Protein AF-A0A930XS50-F1 (afdb_monomer_lite)

Radius of gyration: 15.24 Å; chains: 1; bounding box: 32×44×36 Å

Sequence (104 aa):
MLNYDKDENLVSVQVSKATQRSLLHSGRVTYDPQTDTLTIILARKPVAESDEEMPGVILDYDTVGNLVSLEILDVTPWVEQPDQIARNFALQRQRFRYSHFKRK

Structure (mmCIF, N/CA/C/O backbone):
data_AF-A0A930XS50-F1
#
_entry.id   AF-A0A930XS50-F1
#
loop_
_atom_site.group_PDB
_atom_site.id
_atom_site.type_symbol
_atom_site.label_atom_id
_atom_site.label_alt_id
_atom_site.label_comp_id
_atom_site.label_asym_id
_atom_site.label_entity_id
_atom_site.label_seq_id
_atom_site.pdbx_PDB_ins_code
_atom_site.Cartn_x
_atom_site.Cartn_y
_atom_site.Cartn_z
_atom_site.occupancy
_atom_site.B_iso_or_equiv
_atom_site.auth_seq_id
_atom_site.auth_comp_id
_atom_site.auth_asym_id
_atom_site.auth_atom_id
_atom_site.pdbx_PDB_model_num
ATOM 1 N N . MET A 1 1 ? 16.607 -8.008 3.412 1.00 34.62 1 MET A N 1
ATOM 2 C CA . MET A 1 1 ? 16.669 -9.186 4.299 1.00 34.62 1 MET A CA 1
ATOM 3 C C . MET A 1 1 ? 15.457 -9.077 5.207 1.00 34.62 1 MET A C 1
ATOM 5 O O . MET A 1 1 ? 15.390 -8.113 5.958 1.00 34.62 1 MET A O 1
ATOM 9 N N . LEU A 1 2 ? 14.445 -9.925 5.007 1.00 37.06 2 LEU A N 1
ATOM 10 C CA . LEU A 1 2 ? 13.227 -9.926 5.824 1.00 37.06 2 LEU A CA 1
ATOM 11 C C . LEU A 1 2 ? 13.601 -10.432 7.222 1.00 37.06 2 LEU A C 1
ATOM 13 O O . LEU A 1 2 ? 14.193 -11.504 7.333 1.00 37.06 2 LEU A O 1
ATOM 17 N N . ASN A 1 3 ? 13.325 -9.646 8.262 1.00 37.53 3 ASN A N 1
ATOM 18 C CA . ASN A 1 3 ? 13.552 -10.045 9.649 1.00 37.53 3 ASN A CA 1
ATOM 19 C C . ASN A 1 3 ? 12.236 -10.609 10.189 1.00 37.53 3 ASN A C 1
ATOM 21 O O . ASN A 1 3 ? 11.269 -9.867 10.341 1.00 37.53 3 ASN A O 1
ATOM 25 N N . TYR A 1 4 ? 12.204 -11.918 10.432 1.00 40.56 4 TYR A N 1
ATOM 26 C CA . TYR A 1 4 ? 11.131 -12.570 11.175 1.00 40.56 4 TYR A CA 1
ATOM 27 C C . TYR A 1 4 ? 11.433 -12.413 12.668 1.00 40.56 4 TYR A C 1
ATOM 29 O O . TYR A 1 4 ? 12.280 -13.131 13.202 1.00 40.56 4 TYR A O 1
ATOM 37 N N . ASP A 1 5 ? 10.780 -11.451 13.315 1.00 49.50 5 ASP A N 1
ATOM 38 C CA . ASP A 1 5 ? 10.718 -11.375 14.774 1.00 49.50 5 ASP A CA 1
ATOM 39 C C . ASP A 1 5 ? 9.587 -12.297 15.253 1.00 49.50 5 ASP A C 1
ATOM 41 O O . ASP A 1 5 ? 8.500 -12.300 14.676 1.00 49.50 5 ASP A O 1
ATOM 45 N N . LYS A 1 6 ? 9.873 -13.164 16.226 1.00 48.41 6 LYS A N 1
ATOM 46 C CA . LYS A 1 6 ? 8.972 -14.252 16.636 1.00 48.41 6 LYS A CA 1
ATOM 47 C C . LYS A 1 6 ? 7.977 -13.848 17.723 1.00 48.41 6 LYS A C 1
ATOM 49 O O . LYS A 1 6 ? 7.086 -14.645 18.005 1.00 48.41 6 LYS A O 1
ATOM 54 N N . ASP A 1 7 ? 8.093 -12.642 18.276 1.00 50.84 7 ASP A N 1
ATOM 55 C CA . ASP A 1 7 ? 7.326 -12.254 19.464 1.00 50.84 7 ASP A CA 1
ATOM 56 C C . ASP A 1 7 ? 6.274 -11.157 19.219 1.00 50.84 7 ASP A C 1
ATOM 58 O O . ASP A 1 7 ? 5.394 -10.962 20.053 1.00 50.84 7 ASP A O 1
ATOM 62 N N . GLU A 1 8 ? 6.247 -10.527 18.041 1.00 47.56 8 GLU A N 1
ATOM 63 C CA . GLU A 1 8 ? 5.136 -9.685 17.584 1.00 47.56 8 GLU A CA 1
ATOM 64 C C . GLU A 1 8 ? 4.949 -9.898 16.080 1.00 47.56 8 GLU A C 1
ATOM 66 O O . GLU A 1 8 ? 5.893 -9.771 15.304 1.00 47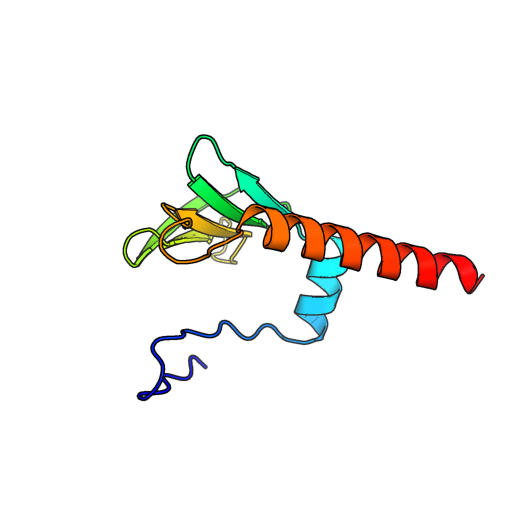.56 8 GLU A O 1
ATOM 71 N N . ASN A 1 9 ? 3.732 -10.249 15.662 1.00 41.66 9 ASN A N 1
ATOM 72 C CA . ASN A 1 9 ? 3.373 -10.657 14.298 1.00 41.66 9 ASN A CA 1
ATOM 73 C C . ASN A 1 9 ? 3.355 -9.467 13.307 1.00 41.66 9 ASN A C 1
ATOM 75 O O . ASN A 1 9 ? 2.403 -9.270 12.555 1.00 41.66 9 ASN A O 1
ATOM 79 N N . LEU A 1 10 ? 4.382 -8.617 13.353 1.00 42.56 10 LEU A N 1
ATOM 80 C CA . LEU A 1 10 ? 4.546 -7.417 12.548 1.00 42.56 10 LEU A CA 1
ATOM 81 C C . LEU A 1 10 ? 5.665 -7.647 11.533 1.00 42.56 10 LEU A C 1
ATOM 83 O O . LEU A 1 10 ? 6.851 -7.467 11.819 1.00 42.56 10 LEU A O 1
ATOM 87 N N . VAL A 1 11 ? 5.293 -7.990 10.299 1.00 45.12 11 VAL A N 1
ATOM 88 C CA . VAL A 1 11 ? 6.229 -7.920 9.173 1.00 45.12 11 VAL A CA 1
ATOM 89 C C . VAL A 1 11 ? 6.494 -6.444 8.885 1.00 45.12 11 VAL A C 1
ATOM 91 O O . VAL A 1 11 ? 5.720 -5.761 8.217 1.00 45.12 11 VAL A O 1
ATOM 94 N N . SER A 1 12 ? 7.597 -5.921 9.419 1.00 50.00 12 SER A N 1
ATOM 95 C CA . SER A 1 12 ? 8.015 -4.552 9.127 1.00 50.00 12 SER A CA 1
ATOM 96 C C . SER A 1 12 ? 8.787 -4.507 7.807 1.00 50.00 12 SER A C 1
ATOM 98 O O . SER A 1 12 ? 9.936 -4.941 7.702 1.00 50.00 12 SER A O 1
ATOM 100 N N . VAL A 1 13 ? 8.168 -3.945 6.767 1.00 60.81 13 VAL A N 1
ATOM 101 C CA . VAL A 1 13 ? 8.890 -3.601 5.537 1.00 60.81 13 VAL A CA 1
ATOM 102 C C . VAL A 1 13 ? 9.685 -2.326 5.796 1.00 60.81 13 VAL A C 1
ATOM 104 O O . VAL A 1 13 ? 9.187 -1.203 5.693 1.00 60.81 13 VAL A O 1
ATOM 107 N N . GLN A 1 14 ? 10.952 -2.493 6.165 1.00 62.56 14 GLN A N 1
ATOM 108 C CA . GLN A 1 14 ? 11.863 -1.368 6.323 1.00 62.56 14 GLN A CA 1
ATOM 109 C C . GLN A 1 14 ? 12.388 -0.915 4.959 1.00 62.56 14 GLN A C 1
ATOM 111 O O . GLN A 1 14 ? 13.169 -1.600 4.300 1.00 62.56 14 GLN A O 1
ATOM 116 N N . VAL A 1 15 ? 11.985 0.283 4.546 1.00 67.75 15 VAL A N 1
ATOM 117 C CA . VAL A 1 15 ? 12.543 0.963 3.374 1.00 67.75 15 VAL A CA 1
ATOM 118 C C . VAL A 1 15 ? 13.727 1.850 3.771 1.00 67.75 15 VAL A C 1
ATOM 120 O O . VAL A 1 15 ? 13.732 2.472 4.834 1.00 67.75 15 VAL A O 1
ATOM 123 N N . SER A 1 16 ? 14.741 1.948 2.904 1.00 73.44 16 SER A N 1
ATOM 124 C CA . SER A 1 16 ? 15.919 2.791 3.160 1.00 73.44 16 SER A CA 1
ATOM 125 C C . SER A 1 16 ? 15.534 4.267 3.361 1.00 73.44 16 SER A C 1
ATOM 127 O O . SER A 1 16 ? 14.562 4.743 2.774 1.00 73.44 16 SER A O 1
ATOM 129 N N . LYS A 1 17 ? 16.334 5.052 4.103 1.00 66.38 17 LYS A N 1
ATOM 130 C CA . LYS A 1 17 ? 16.116 6.513 4.236 1.00 66.38 17 LYS A CA 1
ATOM 131 C C . LYS A 1 17 ? 16.048 7.236 2.881 1.00 66.38 17 LYS A C 1
ATOM 133 O O . LYS A 1 17 ? 15.350 8.242 2.759 1.00 66.38 17 LYS A O 1
ATOM 138 N N . ALA A 1 18 ? 16.764 6.747 1.866 1.00 63.47 18 ALA A N 1
ATOM 139 C CA . ALA A 1 18 ? 16.699 7.291 0.510 1.00 63.47 18 ALA A CA 1
ATOM 140 C C . ALA A 1 18 ? 15.335 7.007 -0.141 1.00 63.47 18 ALA A C 1
ATOM 142 O O . ALA A 1 18 ? 14.710 7.916 -0.687 1.00 63.47 18 ALA A O 1
ATOM 143 N N . THR A 1 19 ? 14.833 5.780 0.006 1.00 64.56 19 THR A N 1
ATOM 144 C CA . THR A 1 19 ? 13.499 5.368 -0.449 1.00 64.56 19 THR A CA 1
ATOM 145 C C . THR A 1 19 ? 12.401 6.132 0.292 1.00 64.56 19 THR A C 1
ATOM 147 O O . THR A 1 19 ? 11.514 6.678 -0.352 1.00 64.56 19 THR A O 1
ATOM 150 N N . GLN A 1 20 ? 12.501 6.291 1.618 1.00 67.75 20 GLN A N 1
ATOM 151 C CA . GLN A 1 20 ? 11.572 7.107 2.413 1.00 67.75 20 GLN A CA 1
ATOM 152 C C . GLN A 1 20 ? 11.511 8.551 1.908 1.00 67.75 20 GLN A C 1
ATOM 154 O O . GLN A 1 20 ? 10.431 9.100 1.700 1.00 67.75 20 GLN A O 1
ATOM 159 N N . ARG A 1 21 ? 12.673 9.169 1.655 1.00 64.62 21 ARG A N 1
ATOM 160 C CA . ARG A 1 21 ? 12.737 10.509 1.061 1.00 64.62 21 ARG A CA 1
ATOM 161 C C . ARG A 1 21 ? 12.072 10.535 -0.310 1.00 64.62 21 ARG A C 1
ATOM 163 O O . ARG A 1 21 ? 11.296 11.447 -0.554 1.00 64.62 21 ARG A O 1
ATOM 170 N N . SER A 1 22 ? 12.322 9.557 -1.177 1.00 67.06 22 SER A N 1
ATOM 171 C CA . SER A 1 22 ? 11.673 9.474 -2.493 1.00 67.06 22 SER A CA 1
ATOM 172 C C . SER A 1 22 ? 10.144 9.380 -2.381 1.00 67.06 22 SER A C 1
ATOM 174 O O . SER A 1 22 ? 9.435 10.181 -2.989 1.00 67.06 22 SER A O 1
ATOM 176 N N . LEU A 1 23 ? 9.625 8.509 -1.508 1.00 66.62 23 LEU A N 1
ATOM 177 C CA . LEU A 1 23 ? 8.186 8.369 -1.248 1.00 66.62 23 LEU A CA 1
ATOM 178 C C . LEU A 1 23 ? 7.549 9.669 -0.744 1.00 66.62 23 LEU A C 1
ATOM 180 O O . LEU A 1 23 ? 6.446 10.017 -1.159 1.00 66.62 23 LEU A O 1
ATOM 184 N N . LEU A 1 24 ? 8.264 10.448 0.074 1.00 65.88 24 LEU A N 1
ATOM 185 C CA . LEU A 1 24 ? 7.802 11.775 0.492 1.00 65.88 24 LEU A CA 1
ATOM 186 C C . LEU A 1 24 ? 7.701 12.772 -0.682 1.00 65.88 24 LEU A C 1
ATOM 188 O O . LEU A 1 24 ? 6.895 13.706 -0.642 1.00 65.88 24 LEU A O 1
ATOM 192 N N . HIS A 1 25 ? 8.472 12.586 -1.754 1.00 65.44 25 HIS A N 1
ATOM 193 C CA . HIS A 1 25 ? 8.414 13.455 -2.929 1.00 65.44 25 HIS A CA 1
ATOM 194 C C . HIS A 1 25 ? 7.367 13.002 -3.949 1.00 65.44 25 HIS A C 1
ATOM 196 O O . HIS A 1 25 ? 6.591 13.843 -4.410 1.00 65.44 25 HIS A O 1
ATOM 202 N N . SER A 1 26 ? 7.302 11.710 -4.281 1.00 70.88 26 SER A N 1
ATOM 203 C CA . SER A 1 26 ? 6.512 11.182 -5.409 1.00 70.88 26 SER A CA 1
ATOM 204 C C . SER A 1 26 ? 5.463 10.132 -5.029 1.00 70.88 26 SER A C 1
ATOM 206 O O . SER A 1 26 ? 4.460 10.018 -5.744 1.00 70.88 26 SER A O 1
ATOM 208 N N . GLY A 1 27 ? 5.659 9.426 -3.913 1.00 78.38 27 GLY A N 1
ATOM 209 C CA . GLY A 1 27 ? 4.773 8.371 -3.424 1.00 78.38 27 GLY A CA 1
ATOM 210 C C . GLY A 1 27 ? 3.454 8.900 -2.862 1.00 78.38 27 GLY A C 1
ATOM 211 O O . GLY A 1 27 ? 3.300 10.088 -2.544 1.00 78.38 27 GLY A O 1
ATOM 212 N N . ARG A 1 28 ? 2.457 8.025 -2.766 1.00 87.00 28 ARG A N 1
ATOM 213 C CA . ARG A 1 28 ? 1.124 8.368 -2.259 1.00 87.00 28 ARG A CA 1
ATOM 214 C C . ARG A 1 28 ? 0.611 7.227 -1.396 1.00 87.00 28 ARG A C 1
ATOM 216 O O . ARG A 1 28 ? 0.708 6.082 -1.805 1.00 87.00 28 ARG A O 1
ATOM 223 N N . VAL A 1 29 ? 0.055 7.569 -0.241 1.00 91.19 29 VAL A N 1
ATOM 224 C CA . VAL A 1 29 ? -0.745 6.644 0.563 1.00 91.19 29 VAL A CA 1
ATOM 225 C C . VAL A 1 29 ? -2.192 7.104 0.458 1.00 91.19 29 VAL A C 1
ATOM 227 O O . VAL A 1 29 ? -2.467 8.296 0.636 1.00 91.19 29 VAL A O 1
ATOM 230 N N . THR A 1 30 ? -3.093 6.199 0.106 1.00 92.94 30 THR A N 1
ATOM 231 C CA . THR A 1 30 ? -4.535 6.450 0.009 1.00 92.94 30 THR A CA 1
ATOM 232 C C . THR A 1 30 ? -5.300 5.378 0.739 1.00 92.94 30 THR A C 1
ATOM 234 O O . THR A 1 30 ? -4.875 4.234 0.763 1.00 92.94 30 THR A O 1
ATOM 237 N N . TYR A 1 31 ? -6.437 5.770 1.293 1.00 95.00 31 TYR A N 1
ATOM 238 C CA . TYR A 1 31 ? -7.419 4.853 1.834 1.00 95.00 31 TYR A CA 1
ATOM 239 C C . TYR A 1 31 ? -8.731 5.062 1.077 1.00 95.00 31 TYR A C 1
ATOM 241 O O . TYR A 1 31 ? -9.168 6.213 0.949 1.00 95.00 31 TYR A O 1
ATOM 249 N N . ASP A 1 32 ? -9.307 3.980 0.557 1.00 96.25 32 ASP A N 1
ATOM 250 C CA . ASP A 1 32 ? -10.644 3.949 -0.029 1.00 96.25 32 ASP A CA 1
ATOM 251 C C . ASP A 1 32 ? -11.620 3.287 0.960 1.00 96.25 32 ASP A C 1
ATOM 253 O O . ASP A 1 32 ? -11.546 2.077 1.173 1.00 96.25 32 ASP A O 1
ATOM 257 N N . PRO A 1 33 ? -12.539 4.051 1.580 1.00 94.62 33 PRO A N 1
ATOM 258 C CA . PRO A 1 33 ? -13.508 3.499 2.519 1.00 94.62 33 PRO A CA 1
ATOM 259 C C . PRO A 1 33 ? -14.617 2.676 1.850 1.00 94.62 33 PRO A C 1
ATOM 261 O O . PRO A 1 33 ? -15.352 2.001 2.561 1.00 94.62 33 PRO A O 1
ATOM 264 N N . GLN A 1 34 ? -14.801 2.754 0.525 1.00 96.69 34 GLN A N 1
ATOM 265 C CA . GLN A 1 34 ? -15.823 1.961 -0.167 1.00 96.69 34 GLN A CA 1
ATOM 266 C C . GLN A 1 34 ? -15.405 0.498 -0.310 1.00 96.69 34 GLN A C 1
ATOM 268 O O . GLN A 1 34 ? -16.257 -0.384 -0.235 1.00 96.69 34 GLN A O 1
ATOM 273 N N . THR A 1 35 ? -14.109 0.257 -0.509 1.00 96.00 35 THR A N 1
ATOM 274 C CA . THR A 1 35 ? -13.522 -1.082 -0.659 1.00 96.00 35 THR A CA 1
ATOM 275 C C . THR A 1 35 ? -12.691 -1.505 0.553 1.00 96.00 35 THR A C 1
ATOM 277 O O . THR A 1 35 ? -12.059 -2.553 0.513 1.00 96.00 35 THR A O 1
ATOM 280 N N . ASP A 1 36 ? -12.659 -0.682 1.607 1.00 95.62 36 ASP A N 1
ATOM 281 C CA . ASP A 1 36 ? -11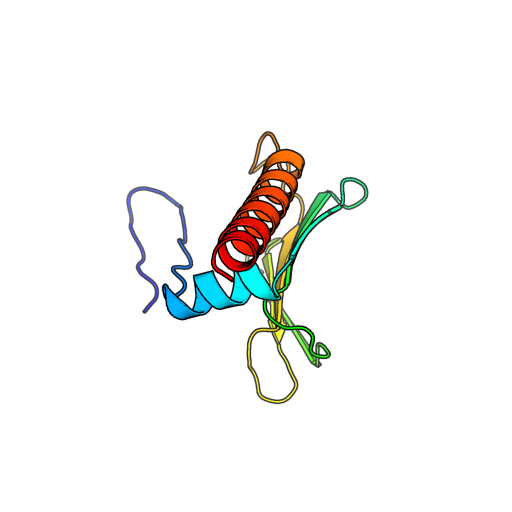.802 -0.848 2.788 1.00 95.62 36 ASP A CA 1
ATOM 282 C C . ASP A 1 36 ? -10.334 -1.154 2.426 1.00 95.62 36 ASP A C 1
ATOM 284 O O . ASP A 1 36 ? -9.723 -2.106 2.909 1.00 95.62 36 ASP A O 1
ATOM 288 N N . THR A 1 37 ? -9.768 -0.360 1.507 1.00 96.00 37 THR A N 1
ATOM 289 C CA . THR A 1 37 ? -8.448 -0.627 0.912 1.00 96.00 37 THR A CA 1
ATOM 290 C C . THR A 1 37 ? -7.445 0.477 1.215 1.00 96.00 37 THR A C 1
ATOM 292 O O . THR A 1 37 ? -7.681 1.652 0.916 1.00 96.00 37 THR A O 1
ATOM 295 N N . LEU A 1 38 ? -6.283 0.111 1.757 1.00 95.50 38 LEU A N 1
ATOM 296 C CA . LEU A 1 38 ? -5.128 0.996 1.895 1.00 95.50 38 LEU A CA 1
ATOM 297 C C . LEU A 1 38 ? -4.124 0.727 0.767 1.00 95.50 38 LEU A C 1
ATOM 299 O O . LEU A 1 38 ? -3.542 -0.348 0.692 1.00 95.50 38 LEU A O 1
ATOM 303 N N . THR A 1 39 ? -3.851 1.734 -0.059 1.00 94.75 39 THR A N 1
ATOM 304 C CA . THR A 1 39 ? -2.885 1.647 -1.162 1.00 94.75 39 THR A CA 1
ATOM 305 C C . THR A 1 39 ? -1.659 2.502 -0.872 1.00 94.75 39 THR A C 1
ATOM 307 O O . THR A 1 39 ? -1.768 3.695 -0.561 1.00 94.75 39 THR A O 1
ATOM 310 N N . ILE A 1 40 ? -0.473 1.924 -1.046 1.00 92.12 40 ILE A N 1
ATOM 311 C CA . ILE A 1 40 ? 0.814 2.619 -1.012 1.00 92.12 40 ILE A CA 1
ATOM 312 C C . ILE A 1 40 ? 1.427 2.572 -2.412 1.00 92.12 40 ILE A C 1
ATOM 314 O O . ILE A 1 40 ? 1.951 1.553 -2.844 1.00 92.12 40 ILE A O 1
ATOM 318 N N . ILE A 1 41 ? 1.421 3.707 -3.109 1.00 91.44 41 ILE A N 1
ATOM 319 C CA . ILE A 1 41 ? 2.055 3.860 -4.422 1.00 91.44 41 ILE A CA 1
ATOM 320 C C . ILE A 1 41 ? 3.510 4.278 -4.225 1.00 91.44 41 ILE A C 1
ATOM 322 O O . ILE A 1 41 ? 3.788 5.375 -3.718 1.00 91.44 41 ILE A O 1
ATOM 326 N N . LEU A 1 42 ? 4.432 3.429 -4.679 1.00 88.62 42 LEU A N 1
ATOM 327 C CA . LEU A 1 42 ? 5.874 3.651 -4.604 1.00 88.62 42 LEU A CA 1
ATOM 328 C C . LEU A 1 42 ? 6.413 4.333 -5.865 1.00 88.62 42 LEU A C 1
ATOM 330 O O . LEU A 1 42 ? 7.261 5.226 -5.776 1.00 88.62 42 LEU A O 1
ATOM 334 N N . ALA A 1 43 ? 5.893 3.952 -7.035 1.00 86.88 43 ALA A N 1
ATOM 335 C CA . ALA A 1 43 ? 6.297 4.491 -8.328 1.00 86.88 43 ALA A CA 1
ATOM 336 C C . ALA A 1 43 ? 5.085 4.783 -9.221 1.00 86.88 43 ALA A C 1
ATOM 338 O O . ALA A 1 43 ? 4.101 4.057 -9.229 1.00 86.88 43 ALA A O 1
ATOM 339 N N . ARG A 1 44 ? 5.162 5.848 -10.027 1.00 85.81 44 ARG A N 1
ATOM 340 C CA . ARG A 1 44 ? 4.146 6.153 -11.051 1.00 85.81 44 ARG A CA 1
ATOM 341 C C . ARG A 1 44 ? 4.484 5.423 -12.347 1.00 85.81 44 ARG A C 1
ATOM 343 O O . ARG A 1 44 ? 4.898 6.054 -13.317 1.00 85.81 44 ARG A O 1
ATOM 350 N N . LYS A 1 45 ? 4.377 4.100 -12.317 1.00 89.25 45 LYS A N 1
ATOM 351 C CA . LYS A 1 45 ? 4.610 3.211 -13.459 1.00 89.25 45 LYS A CA 1
ATOM 352 C C . LYS A 1 45 ? 3.374 2.338 -13.701 1.00 89.25 45 LYS A C 1
ATOM 354 O O . LYS A 1 45 ? 2.597 2.160 -12.768 1.00 89.25 45 LYS A O 1
ATOM 359 N N . PRO A 1 46 ? 3.178 1.818 -14.924 1.00 93.75 46 PRO A N 1
ATOM 360 C CA . PRO A 1 46 ? 2.162 0.804 -15.176 1.00 93.75 46 PRO A CA 1
ATOM 361 C C . PRO A 1 46 ? 2.434 -0.464 -14.363 1.00 93.75 46 PRO A C 1
ATOM 363 O O . PRO A 1 46 ? 3.588 -0.887 -14.264 1.00 93.75 46 PRO A O 1
ATOM 366 N N . VAL A 1 47 ? 1.367 -1.055 -13.833 1.00 96.25 47 VAL A N 1
ATOM 367 C CA . VAL A 1 47 ? 1.380 -2.404 -13.260 1.00 96.25 47 VAL A CA 1
ATOM 368 C C . VAL A 1 47 ? 1.308 -3.406 -14.409 1.00 96.25 47 VAL A C 1
ATOM 370 O O . VAL A 1 47 ? 0.518 -3.231 -15.338 1.00 96.25 47 VAL A O 1
ATOM 373 N N . ALA A 1 48 ? 2.176 -4.408 -14.371 1.00 97.56 48 ALA A N 1
ATOM 374 C CA . ALA A 1 48 ? 2.214 -5.511 -15.321 1.00 97.56 48 ALA A CA 1
ATOM 375 C C . ALA A 1 48 ? 1.689 -6.812 -14.704 1.00 97.56 48 ALA A C 1
ATOM 377 O O . ALA A 1 48 ? 1.086 -7.614 -15.412 1.00 97.56 48 ALA A O 1
ATOM 378 N N . GLU A 1 49 ? 1.912 -6.992 -13.405 1.00 97.31 49 GLU A N 1
ATOM 379 C CA . GLU A 1 49 ? 1.555 -8.181 -12.636 1.00 97.31 49 GLU A CA 1
ATOM 380 C C . GLU A 1 49 ? 1.182 -7.770 -11.211 1.00 97.31 49 GLU A C 1
ATOM 382 O O . GLU A 1 49 ? 1.710 -6.779 -10.699 1.00 97.31 49 GLU A O 1
ATOM 387 N N . SER A 1 50 ? 0.282 -8.533 -10.597 1.00 97.25 50 SER A N 1
ATOM 388 C CA . SER A 1 50 ? -0.162 -8.347 -9.219 1.00 97.25 50 SER A CA 1
ATOM 389 C C . SER A 1 50 ? -0.204 -9.710 -8.539 1.00 97.25 50 SER A C 1
ATOM 391 O O . SER A 1 50 ? -0.867 -10.614 -9.048 1.00 97.25 50 SER A O 1
ATOM 393 N N . ASP A 1 51 ? 0.455 -9.827 -7.389 1.00 96.12 51 ASP A N 1
ATOM 394 C CA . ASP A 1 51 ? 0.538 -11.061 -6.607 1.00 96.12 51 ASP A CA 1
ATOM 395 C C . ASP A 1 51 ? -0.009 -10.856 -5.195 1.00 96.12 51 ASP A C 1
ATOM 397 O O . ASP A 1 51 ? 0.310 -9.876 -4.520 1.00 96.12 51 ASP A O 1
ATOM 401 N N . GLU A 1 52 ? -0.818 -11.805 -4.725 1.00 95.00 52 GLU A N 1
ATOM 402 C CA . GLU A 1 52 ? -1.280 -11.848 -3.338 1.00 95.00 52 GLU A CA 1
ATOM 403 C C . GLU A 1 52 ? -0.286 -12.655 -2.488 1.00 95.00 52 GLU A C 1
ATOM 405 O O . GLU A 1 52 ? -0.317 -13.885 -2.455 1.00 95.00 52 GLU A O 1
ATOM 410 N N . GLU A 1 53 ? 0.625 -11.961 -1.803 1.00 89.62 53 GLU A N 1
ATOM 411 C CA . GLU A 1 53 ? 1.666 -12.593 -0.973 1.00 89.62 53 GLU A CA 1
ATOM 412 C C . GLU A 1 53 ? 1.106 -13.224 0.309 1.00 89.62 53 GLU A C 1
ATOM 414 O O . GLU A 1 53 ? 1.657 -14.183 0.853 1.00 89.62 53 GLU A O 1
ATOM 419 N N . MET A 1 54 ? 0.014 -12.664 0.827 1.00 87.00 54 MET A N 1
ATOM 420 C CA . MET A 1 54 ? -0.755 -13.200 1.949 1.00 87.00 54 MET A CA 1
ATOM 421 C C . MET A 1 54 ? -2.206 -12.722 1.836 1.00 87.00 54 MET A C 1
ATOM 423 O O . MET A 1 54 ? -2.428 -11.694 1.197 1.00 87.00 54 MET A O 1
ATOM 427 N N . PRO A 1 55 ? -3.180 -13.408 2.468 1.00 89.25 55 PRO A N 1
ATOM 428 C CA . PRO A 1 55 ? -4.586 -13.027 2.376 1.00 89.25 55 PRO A CA 1
ATOM 429 C C . PRO A 1 55 ? -4.811 -11.534 2.648 1.00 89.25 55 PRO A C 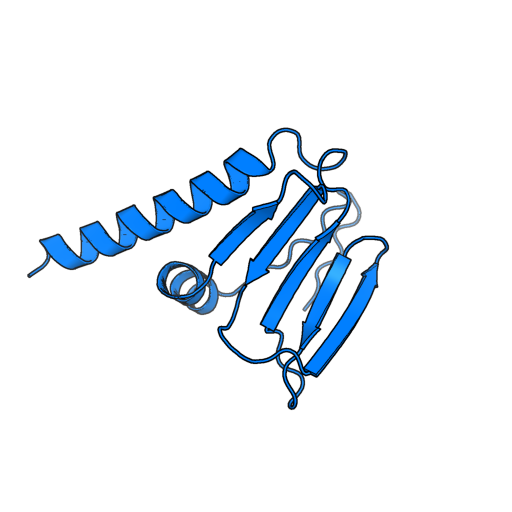1
ATOM 431 O O . PRO A 1 55 ? -4.512 -11.051 3.742 1.00 89.25 55 PRO A O 1
ATOM 434 N N . GLY A 1 56 ? -5.317 -10.821 1.642 1.00 89.75 56 GLY A N 1
ATOM 435 C CA . GLY A 1 56 ? -5.603 -9.389 1.697 1.00 89.75 56 GLY A CA 1
ATOM 436 C C . GLY A 1 56 ? -4.407 -8.459 1.465 1.00 89.75 56 GLY A C 1
ATOM 437 O O . GLY A 1 56 ? -4.575 -7.250 1.585 1.00 89.75 56 GLY A O 1
ATOM 438 N N . VAL A 1 57 ? -3.216 -8.963 1.124 1.00 93.44 57 VAL A N 1
ATOM 439 C CA . VAL A 1 57 ? -2.037 -8.139 0.802 1.00 93.44 57 VAL A CA 1
ATOM 440 C C . VAL A 1 57 ? -1.580 -8.404 -0.622 1.00 93.44 57 VAL A C 1
ATOM 442 O O . VAL A 1 57 ? -1.085 -9.487 -0.933 1.00 93.44 57 VAL A O 1
ATOM 445 N N . ILE A 1 58 ? -1.682 -7.378 -1.462 1.00 95.81 58 ILE A N 1
ATOM 446 C CA . ILE A 1 58 ? -1.351 -7.448 -2.886 1.00 95.81 58 ILE A CA 1
ATOM 447 C C . ILE A 1 58 ? -0.101 -6.613 -3.164 1.00 95.81 58 ILE A C 1
ATOM 449 O O . ILE A 1 58 ? 0.015 -5.470 -2.711 1.00 95.81 58 ILE A O 1
ATOM 453 N N . LEU A 1 59 ? 0.839 -7.185 -3.911 1.00 96.38 59 LEU A N 1
ATOM 454 C CA . LEU A 1 59 ? 2.025 -6.519 -4.435 1.00 96.38 59 LEU A CA 1
ATOM 455 C C . LEU A 1 59 ? 1.898 -6.350 -5.944 1.00 96.38 59 LEU A C 1
ATOM 457 O O . LEU A 1 59 ? 1.715 -7.323 -6.666 1.00 96.38 59 LEU A O 1
ATOM 461 N N . ASP A 1 60 ? 2.055 -5.118 -6.421 1.00 96.94 60 ASP A N 1
ATOM 462 C CA . ASP A 1 60 ? 2.017 -4.809 -7.847 1.00 96.94 60 ASP A CA 1
ATOM 463 C C . ASP A 1 6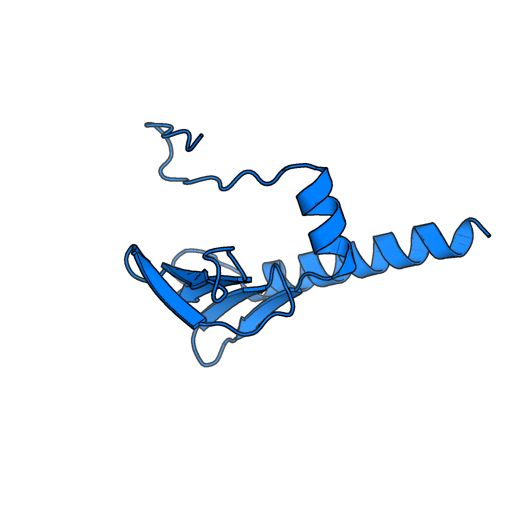0 ? 3.421 -4.596 -8.398 1.00 96.94 60 ASP A C 1
ATOM 465 O O . ASP A 1 60 ? 4.187 -3.783 -7.869 1.00 96.94 60 ASP A O 1
ATOM 469 N N . TYR A 1 61 ? 3.738 -5.231 -9.520 1.00 96.12 61 TYR A N 1
ATOM 470 C CA . TYR A 1 61 ? 5.051 -5.176 -10.153 1.00 96.12 61 TYR A CA 1
ATOM 471 C C . TYR A 1 61 ? 5.001 -4.540 -11.544 1.00 96.12 61 TYR A C 1
ATOM 473 O O . TYR A 1 61 ? 4.014 -4.642 -12.274 1.00 96.12 61 TYR A O 1
ATOM 481 N N . ASP A 1 62 ? 6.086 -3.863 -11.934 1.00 96.44 62 ASP A N 1
ATOM 482 C CA . ASP A 1 62 ? 6.295 -3.417 -13.3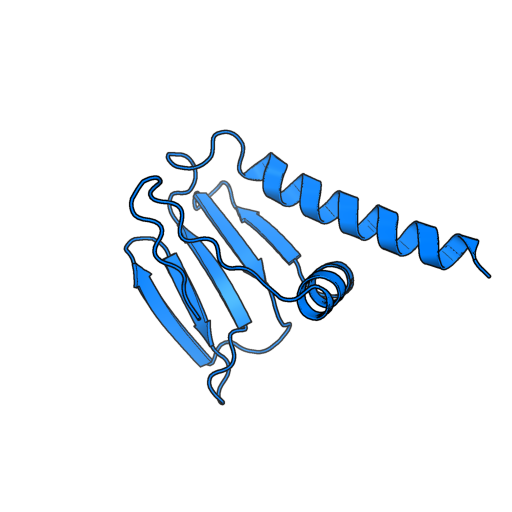13 1.00 96.44 62 ASP A CA 1
ATOM 483 C C . ASP A 1 62 ? 6.817 -4.564 -14.198 1.00 96.44 62 ASP A C 1
ATOM 485 O O . ASP A 1 62 ? 7.186 -5.634 -13.721 1.00 96.44 62 ASP A O 1
ATOM 489 N N . THR A 1 63 ? 6.895 -4.339 -15.513 1.00 96.88 63 THR A N 1
ATOM 490 C CA . THR A 1 63 ? 7.294 -5.365 -16.501 1.00 96.88 63 THR A CA 1
ATOM 491 C C . THR A 1 63 ? 8.704 -5.933 -16.307 1.00 96.88 63 THR A C 1
ATOM 493 O O . THR A 1 63 ? 9.089 -6.854 -17.020 1.00 96.88 63 THR A O 1
ATOM 496 N N . VAL A 1 64 ? 9.519 -5.339 -15.430 1.00 95.69 64 VAL A N 1
ATOM 497 C CA . VAL A 1 64 ? 10.874 -5.815 -15.119 1.00 95.69 64 VAL A CA 1
ATOM 498 C C . VAL A 1 64 ? 10.987 -6.329 -13.676 1.00 95.69 64 VAL A C 1
ATOM 500 O O . VAL A 1 64 ? 12.097 -6.584 -13.213 1.00 95.69 64 VAL A O 1
ATOM 503 N N . GLY A 1 65 ? 9.860 -6.477 -12.970 1.00 92.75 65 GLY A N 1
ATOM 504 C CA . GLY A 1 65 ? 9.782 -7.048 -11.626 1.00 92.75 65 GLY A CA 1
ATOM 505 C C . GLY A 1 65 ? 10.071 -6.071 -10.483 1.00 92.75 65 GLY A C 1
ATOM 506 O O . GLY A 1 65 ? 10.337 -6.508 -9.366 1.00 92.75 65 GLY A O 1
ATOM 507 N N . ASN A 1 66 ? 10.054 -4.750 -10.709 1.00 93.31 66 ASN A N 1
ATOM 508 C CA . ASN A 1 66 ? 10.143 -3.799 -9.595 1.00 93.31 66 ASN A CA 1
ATOM 509 C C . ASN A 1 66 ? 8.767 -3.549 -8.983 1.00 93.31 66 ASN A C 1
ATOM 511 O O . ASN A 1 66 ? 7.805 -3.318 -9.709 1.00 93.31 66 ASN A O 1
ATOM 515 N N . LEU A 1 67 ? 8.714 -3.449 -7.654 1.00 91.62 67 LEU A N 1
ATOM 516 C CA . LEU A 1 67 ? 7.497 -3.098 -6.926 1.00 91.62 67 LEU A CA 1
ATOM 517 C C . LEU A 1 67 ? 7.023 -1.669 -7.267 1.00 91.62 67 LEU A C 1
ATOM 519 O O . LEU A 1 67 ? 7.769 -0.691 -7.126 1.00 91.62 67 LEU A O 1
ATOM 523 N N . VAL A 1 68 ? 5.771 -1.558 -7.699 1.00 93.94 68 VAL A N 1
ATOM 524 C CA . VAL A 1 68 ? 5.061 -0.328 -8.073 1.00 93.94 68 VAL A CA 1
ATOM 525 C C . VAL A 1 68 ? 4.172 0.147 -6.927 1.00 93.94 68 VAL A C 1
ATOM 527 O O . VAL A 1 68 ? 4.241 1.328 -6.558 1.00 93.94 68 VAL A O 1
ATOM 530 N N . SER A 1 69 ? 3.395 -0.764 -6.342 1.00 94.88 69 SER A N 1
ATOM 531 C CA . SER A 1 69 ? 2.462 -0.501 -5.243 1.00 94.88 69 SER A CA 1
ATOM 532 C C . SER A 1 69 ? 2.288 -1.707 -4.320 1.00 94.88 69 SER A C 1
ATOM 534 O O . SER A 1 69 ? 2.695 -2.821 -4.633 1.00 94.88 69 SER A O 1
ATOM 536 N N . LEU A 1 70 ? 1.723 -1.426 -3.148 1.00 94.62 70 LEU A N 1
ATOM 537 C CA . LEU A 1 70 ? 1.209 -2.393 -2.182 1.00 94.62 70 LEU A CA 1
ATOM 538 C C . LEU A 1 70 ? -0.243 -2.015 -1.886 1.00 94.62 70 LEU A C 1
ATOM 540 O O . LEU A 1 70 ? -0.518 -0.834 -1.635 1.00 94.62 70 LEU A O 1
ATOM 544 N N . GLU A 1 71 ? -1.125 -3.003 -1.826 1.00 95.00 71 GLU A N 1
ATOM 545 C CA . GLU A 1 71 ? -2.499 -2.854 -1.354 1.00 95.00 71 GLU A CA 1
ATOM 546 C C . GLU A 1 71 ? -2.749 -3.743 -0.137 1.00 95.00 71 GLU A C 1
ATOM 548 O O . GLU A 1 71 ? -2.253 -4.866 -0.059 1.00 95.00 71 GLU A O 1
ATOM 553 N N . ILE A 1 72 ? -3.507 -3.214 0.823 1.00 94.50 72 ILE A N 1
ATOM 554 C CA . ILE A 1 72 ? -4.022 -3.953 1.976 1.00 94.50 72 ILE A CA 1
ATOM 555 C C . ILE A 1 72 ? -5.543 -3.844 1.928 1.00 94.50 72 ILE A C 1
ATOM 557 O O . ILE A 1 72 ? -6.083 -2.742 2.056 1.00 94.50 72 ILE A O 1
ATOM 561 N N . LEU A 1 73 ? -6.200 -4.975 1.705 1.00 95.19 73 LEU A N 1
ATOM 562 C CA . LEU A 1 73 ? -7.649 -5.144 1.680 1.00 95.19 73 LEU A CA 1
ATOM 563 C C . LEU A 1 73 ? -8.176 -5.418 3.090 1.00 95.19 73 LEU A C 1
ATOM 565 O O . LEU A 1 73 ? -7.424 -5.898 3.939 1.00 95.19 73 LEU A O 1
ATOM 569 N N . ASP A 1 74 ? -9.461 -5.129 3.315 1.00 94.62 74 ASP A N 1
ATOM 570 C CA . ASP A 1 74 ? -10.144 -5.312 4.600 1.00 94.62 74 ASP A CA 1
ATOM 571 C C . ASP A 1 74 ? -9.282 -4.802 5.763 1.00 94.62 74 ASP A C 1
ATOM 573 O O . ASP A 1 74 ? -8.931 -5.545 6.681 1.00 94.62 74 ASP A O 1
ATOM 577 N N . VAL A 1 75 ? -8.841 -3.542 5.676 1.00 92.50 75 VAL A N 1
ATOM 578 C CA . VAL A 1 75 ? -7.845 -2.988 6.603 1.00 92.50 75 VAL A CA 1
ATOM 579 C C . VAL A 1 75 ? -8.453 -2.574 7.950 1.00 92.50 75 VAL A C 1
ATOM 581 O O . VAL A 1 75 ? -7.731 -2.499 8.948 1.00 92.50 75 VAL A O 1
ATOM 584 N N . THR A 1 76 ? -9.766 -2.331 8.034 1.00 90.38 76 THR A N 1
ATOM 585 C CA . THR A 1 76 ? -10.428 -1.869 9.274 1.00 90.38 76 THR A CA 1
ATOM 586 C C . THR A 1 76 ? -10.296 -2.798 10.493 1.00 90.38 76 THR A C 1
ATOM 588 O O . THR A 1 76 ? -10.164 -2.274 11.600 1.00 90.38 76 THR A O 1
ATOM 591 N N . PRO A 1 77 ? -10.256 -4.142 10.378 1.00 88.31 77 PRO A N 1
ATOM 592 C CA . PRO A 1 77 ? -9.953 -5.025 11.508 1.00 88.31 77 PRO A CA 1
ATOM 593 C C . PRO A 1 77 ? -8.507 -4.914 12.018 1.00 88.31 77 PRO A C 1
ATOM 595 O O . PRO A 1 77 ? -8.216 -5.347 13.130 1.00 88.31 77 PRO A O 1
ATOM 598 N N . TRP A 1 78 ? -7.596 -4.366 11.211 1.00 82.25 78 TRP A N 1
ATOM 599 C CA . TRP A 1 78 ? -6.155 -4.321 11.476 1.00 82.25 78 TRP A CA 1
ATOM 600 C C . TRP A 1 78 ? -5.729 -2.935 11.966 1.00 82.25 78 TRP A C 1
ATOM 602 O O . TRP A 1 78 ? -4.734 -2.788 12.676 1.00 82.25 78 TRP A O 1
ATOM 612 N N . VAL A 1 79 ? -6.476 -1.905 11.566 1.00 83.56 79 VAL A N 1
ATOM 613 C CA . VAL A 1 79 ? -6.167 -0.499 11.799 1.00 83.56 79 VAL A CA 1
ATOM 614 C C . VAL A 1 79 ? -7.440 0.239 12.196 1.00 83.56 79 VAL A C 1
ATOM 616 O O . VAL A 1 79 ? -8.373 0.341 11.410 1.00 83.56 79 VAL A O 1
ATOM 619 N N . GLU A 1 80 ? -7.446 0.853 13.381 1.00 85.56 80 GLU A N 1
ATOM 620 C CA . GLU A 1 80 ? -8.620 1.586 13.884 1.00 85.56 80 GLU A CA 1
ATOM 621 C C . GLU A 1 80 ? -8.981 2.833 13.054 1.00 85.56 80 GLU A C 1
ATOM 623 O O . GLU A 1 80 ? -10.147 3.208 12.969 1.00 85.56 80 GLU A O 1
ATOM 628 N N . GLN A 1 81 ? -7.985 3.521 12.480 1.00 88.94 81 GLN A N 1
ATOM 629 C CA . GLN A 1 81 ? -8.163 4.792 11.756 1.00 88.94 81 GLN A CA 1
ATOM 630 C C . GLN A 1 81 ? -7.339 4.821 10.451 1.00 88.94 81 GLN A C 1
ATOM 632 O O . GLN A 1 81 ? -6.351 5.561 10.346 1.00 88.94 81 GLN A O 1
ATOM 637 N N . PRO A 1 82 ? -7.697 4.005 9.441 1.00 87.69 82 PRO A N 1
ATOM 638 C CA . PRO A 1 82 ? -6.930 3.880 8.196 1.00 87.69 82 PRO A CA 1
ATOM 639 C C . PRO A 1 82 ? -6.908 5.184 7.382 1.00 87.69 82 PRO A C 1
ATOM 641 O O . PRO A 1 82 ? -5.912 5.529 6.737 1.00 87.69 82 PRO A O 1
ATOM 644 N N . ASP A 1 83 ? -7.958 5.992 7.496 1.00 90.31 83 ASP A N 1
ATOM 645 C CA . ASP A 1 83 ? -8.021 7.332 6.929 1.00 90.31 83 ASP A CA 1
ATOM 646 C C . ASP A 1 83 ? -6.970 8.270 7.551 1.00 90.31 83 ASP A C 1
ATOM 648 O O . ASP A 1 83 ? -6.363 9.087 6.850 1.00 90.31 83 ASP A O 1
ATOM 652 N N . GLN A 1 84 ? -6.712 8.151 8.858 1.00 90.44 84 GLN A N 1
ATOM 653 C CA . GLN A 1 84 ? -5.739 8.986 9.554 1.00 90.44 84 GLN A CA 1
ATOM 654 C C . GLN A 1 84 ? -4.312 8.654 9.112 1.00 90.44 84 GLN A C 1
ATOM 656 O O . GLN A 1 84 ? -3.496 9.569 8.963 1.00 90.44 84 GLN A O 1
ATOM 661 N N . ILE A 1 85 ? -4.025 7.385 8.803 1.00 86.69 85 ILE A N 1
ATOM 662 C CA . ILE A 1 85 ? -2.754 6.977 8.190 1.00 86.69 85 ILE A CA 1
ATOM 663 C C . ILE A 1 85 ? -2.541 7.741 6.880 1.00 86.69 85 ILE A C 1
ATOM 665 O O . ILE A 1 85 ? -1.564 8.485 6.750 1.00 86.69 85 ILE A O 1
ATOM 669 N N . ALA A 1 86 ? -3.476 7.634 5.932 1.00 85.69 86 ALA A N 1
ATOM 670 C CA . ALA A 1 86 ? -3.360 8.302 4.635 1.00 85.69 86 ALA A CA 1
ATOM 671 C C . ALA A 1 86 ? -3.207 9.832 4.776 1.00 85.69 86 ALA A C 1
ATOM 673 O O . ALA A 1 86 ? -2.348 10.447 4.130 1.00 85.69 86 ALA A O 1
ATOM 674 N N . ARG A 1 87 ? -3.982 10.457 5.677 1.00 87.31 87 ARG A N 1
ATOM 675 C CA . ARG A 1 87 ? -3.885 11.898 5.976 1.00 87.31 87 ARG A CA 1
ATOM 676 C C . ARG A 1 87 ? -2.511 12.289 6.524 1.00 87.31 87 ARG A C 1
ATOM 678 O O . ARG A 1 87 ? -1.929 13.271 6.058 1.00 87.31 87 ARG A O 1
ATOM 685 N N . ASN A 1 88 ? -1.966 11.535 7.477 1.00 86.25 88 ASN A N 1
ATOM 686 C CA . ASN A 1 88 ? -0.672 11.831 8.093 1.00 86.25 88 ASN A CA 1
ATOM 687 C C . ASN A 1 88 ? 0.466 11.806 7.066 1.00 86.25 88 ASN A C 1
ATOM 689 O O . ASN A 1 88 ? 1.302 12.716 7.047 1.00 86.25 88 ASN A O 1
ATOM 693 N N . PHE A 1 89 ? 0.460 10.831 6.155 1.00 82.50 89 PHE A N 1
ATOM 694 C CA . PHE A 1 89 ? 1.413 10.790 5.045 1.00 82.50 89 PHE A CA 1
ATOM 695 C C . PHE A 1 89 ? 1.277 12.012 4.130 1.00 82.50 89 PHE A C 1
ATOM 697 O O . PHE A 1 89 ? 2.283 12.637 3.779 1.00 82.50 89 PHE A O 1
ATOM 704 N N . ALA A 1 90 ? 0.052 12.423 3.794 1.00 81.06 90 ALA A N 1
ATOM 705 C CA . ALA A 1 90 ? -0.176 13.627 2.996 1.00 81.06 90 ALA A CA 1
ATOM 706 C C . ALA A 1 90 ? 0.364 14.902 3.681 1.00 81.06 90 ALA A C 1
ATOM 708 O O . ALA A 1 90 ? 1.003 15.733 3.026 1.00 81.06 90 ALA A O 1
ATOM 709 N N . LEU A 1 91 ? 0.181 15.040 5.000 1.00 80.56 91 LEU A N 1
ATOM 710 C CA . LEU A 1 91 ? 0.685 16.178 5.781 1.00 80.56 91 LEU A CA 1
ATOM 711 C C . LEU A 1 91 ? 2.217 16.217 5.852 1.00 80.56 91 LEU A C 1
ATOM 713 O O . LEU A 1 91 ? 2.817 17.287 5.702 1.00 80.56 91 LEU A O 1
ATOM 717 N N . GLN A 1 92 ? 2.876 15.068 6.033 1.00 75.44 92 GLN A N 1
ATOM 718 C CA . GLN A 1 92 ? 4.341 15.007 6.038 1.00 75.44 92 GLN A CA 1
ATOM 719 C C . GLN A 1 92 ? 4.939 15.466 4.700 1.00 75.44 92 GLN A C 1
ATOM 721 O O . GLN A 1 92 ? 5.922 16.216 4.689 1.00 75.44 92 GLN A O 1
ATOM 726 N N . ARG A 1 93 ? 4.301 15.123 3.572 1.00 71.00 93 ARG A N 1
ATOM 727 C CA . ARG A 1 93 ? 4.711 15.612 2.244 1.00 71.00 93 ARG A CA 1
ATOM 728 C C . ARG A 1 93 ? 4.613 17.134 2.126 1.00 71.00 93 ARG A C 1
ATOM 730 O O . ARG A 1 93 ? 5.523 17.766 1.588 1.00 71.00 93 ARG A O 1
ATOM 737 N N . GLN A 1 94 ? 3.546 17.746 2.641 1.00 64.44 94 GLN A N 1
ATOM 738 C CA . GLN A 1 94 ? 3.380 19.205 2.592 1.00 64.44 94 GLN A CA 1
ATOM 739 C C . GLN A 1 94 ? 4.450 19.935 3.412 1.00 64.44 94 GLN A C 1
ATOM 741 O O . GLN A 1 94 ? 5.045 20.898 2.925 1.00 64.44 94 GLN A O 1
ATOM 746 N N . ARG A 1 95 ? 4.757 1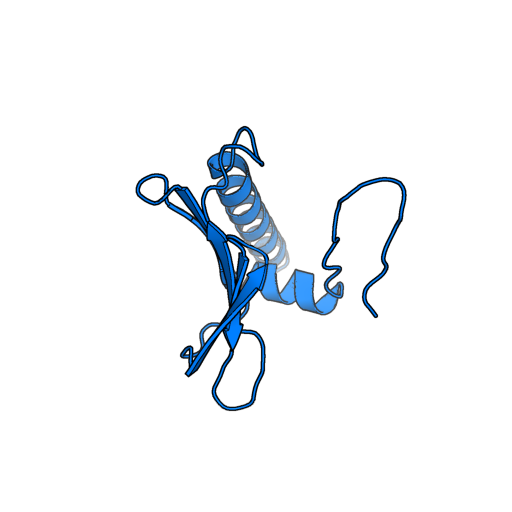9.443 4.619 1.00 63.66 95 ARG A N 1
ATOM 747 C CA . ARG A 1 95 ? 5.794 20.024 5.492 1.00 63.66 95 ARG A CA 1
ATOM 748 C C . ARG A 1 95 ? 7.185 19.955 4.862 1.00 63.66 95 ARG A C 1
ATOM 750 O O . ARG A 1 95 ? 7.958 20.905 4.986 1.00 63.66 95 ARG A O 1
ATOM 757 N N . PHE A 1 96 ? 7.491 18.870 4.149 1.00 61.16 96 PHE A N 1
ATOM 758 C CA . PHE A 1 96 ? 8.758 18.725 3.431 1.00 61.16 96 PHE A CA 1
ATOM 759 C C . PHE A 1 96 ? 8.869 19.681 2.233 1.00 61.16 96 PHE A C 1
ATOM 761 O O . PHE A 1 96 ? 9.911 20.309 2.029 1.00 61.16 96 PHE A O 1
ATOM 768 N N . ARG A 1 97 ? 7.781 19.849 1.467 1.00 60.69 97 ARG A N 1
ATOM 769 C CA . ARG A 1 97 ? 7.720 20.815 0.356 1.00 60.69 97 ARG A CA 1
ATOM 770 C C . ARG A 1 97 ? 7.872 22.259 0.846 1.00 60.69 97 ARG A C 1
ATOM 772 O O . ARG A 1 97 ? 8.596 23.035 0.228 1.00 60.69 97 ARG A O 1
ATOM 779 N N . TYR A 1 98 ? 7.252 22.604 1.975 1.00 53.53 98 TYR A N 1
ATOM 780 C CA . TYR A 1 98 ? 7.341 23.943 2.568 1.00 53.53 98 TYR A CA 1
ATOM 781 C C . TYR A 1 98 ? 8.744 24.286 3.093 1.00 53.53 98 TYR A C 1
ATOM 783 O O . TYR A 1 98 ? 9.206 25.415 2.924 1.00 53.53 98 TYR A O 1
ATOM 791 N N . SER A 1 99 ? 9.445 23.332 3.715 1.00 60.19 99 SER A N 1
ATOM 792 C CA . SER A 1 99 ? 10.786 23.572 4.270 1.00 60.19 99 SER A CA 1
ATOM 793 C C . SER A 1 99 ? 11.859 23.773 3.194 1.00 60.19 99 SER A C 1
ATOM 795 O O . SER A 1 99 ? 12.800 24.535 3.413 1.00 60.19 99 SER A O 1
ATOM 797 N N . HIS A 1 100 ? 11.697 23.153 2.020 1.00 56.09 100 HIS A N 1
ATOM 798 C CA . HIS A 1 100 ? 12.563 23.391 0.860 1.00 56.09 100 HIS A CA 1
ATOM 799 C C . HIS A 1 100 ? 12.279 24.735 0.176 1.00 56.09 100 HIS A C 1
ATOM 801 O O . HIS A 1 100 ? 13.189 25.314 -0.408 1.00 56.09 100 HIS A O 1
ATOM 807 N N . PHE A 1 101 ? 11.051 25.257 0.272 1.00 56.00 101 PHE A N 1
ATOM 808 C CA . PHE A 1 101 ? 10.683 26.548 -0.317 1.00 56.00 101 PHE A CA 1
ATOM 809 C C . PHE A 1 101 ? 11.229 27.749 0.474 1.00 56.00 101 PHE A C 1
ATOM 811 O O . PHE A 1 101 ? 11.704 28.700 -0.130 1.00 56.00 101 PHE A O 1
ATOM 818 N N . LYS A 1 102 ? 11.247 27.701 1.816 1.00 58.66 102 LYS A N 1
ATOM 819 C CA . LYS A 1 102 ? 11.764 28.802 2.665 1.00 58.66 102 LYS A CA 1
ATOM 820 C C . LYS A 1 102 ? 13.297 28.930 2.727 1.00 58.66 102 LYS A C 1
ATOM 822 O O . LYS A 1 102 ? 13.799 29.781 3.451 1.00 58.66 102 LYS A O 1
ATOM 827 N N . ARG A 1 103 ? 14.045 28.066 2.036 1.00 57.16 103 ARG A N 1
ATOM 828 C CA . ARG A 1 103 ? 15.520 28.087 1.999 1.00 57.16 103 ARG A CA 1
ATOM 829 C C . ARG A 1 103 ? 16.094 28.702 0.713 1.00 57.16 103 ARG A C 1
ATOM 831 O O . ARG A 1 103 ? 17.281 28.521 0.455 1.00 57.16 103 ARG A O 1
ATOM 838 N N . LYS A 1 104 ? 15.273 29.387 -0.085 1.00 46.44 104 LYS A N 1
ATOM 839 C CA . LYS A 1 104 ? 15.711 30.198 -1.225 1.00 46.44 104 LYS A CA 1
ATOM 840 C C . LYS A 1 104 ? 15.484 31.672 -0.949 1.00 46.44 104 LYS A C 1
ATOM 842 O O . LYS A 1 104 ? 14.455 31.973 -0.305 1.00 46.44 104 LYS A O 1
#

Secondary structure (DSSP, 8-state):
-----SSS--------HHHHHHHHHH-EEEEETTTTEEEEE--SS---EEEEEETTEEEEE-TTS-EEEEEESS-TTT-S-HHHHHHHHHHHHHHHHHHHHTT-

pLDDT: mean 78.73, std 18.23, range [34.62, 97.56]

Foldseek 3Di:
DFDDDPPDPDRDPDDDPVLVVQCLAAWAWDADPVQRKIKTFSAPADFPDWDDPDVQWIFTADPVGDTGMIMGTPCCVVDVCSVVVRVVSVVSSVVVVVVVVVVD